Protein AF-A0A0G4MNU4-F1 (afdb_monomer)

Solvent-accessible surface area (backbone atoms only — not comparable to full-atom values): 6212 Å² total; per-residue (Å²): 124,68,68,63,56,51,53,52,50,52,51,50,51,52,53,52,54,56,67,54,67,76,53,85,60,90,69,62,53,42,101,86,70,44,76,42,76,90,53,70,70,76,84,54,86,56,80,57,69,86,59,83,89,51,101,65,84,77,52,73,71,44,39,52,52,41,24,53,52,49,44,30,55,76,71,73,48,89,83,81,92,79,72,67,86,89,75,45,67,69,60,49,73,72,96

InterPro domains:
  IPR000330 SNF2, N-terminal domain [PF00176] (61-95)
  IPR027417 P-loop containing nucleoside triphosphate hydrolase [SSF52540] (14-94)
  IPR038718 SNF2-like, N-terminal domain superfamily [G3DSA:3.40.50.10810] (27-95)
  IPR050520 INO80/SWR1 chromatin remodeling helicase [PTHR45685] (10-95)

Radius of gyration: 21.44 Å; Cα contacts (8 Å, |Δi|>4): 52; chains: 1; bounding box: 44×25×66 Å

Organism: Verticillium longisporum (NCBI:txid100787)

Mean predicted aligned error: 13.36 Å

Secondary structure (DSSP, 8-state):
-HHHHHHHHHHHHHHHHHHHHT--S---B-TTSSB-TT-GGGG--------SSSSS---HHHHHHHHHHHHHHHTT------PPTTS-HHHHHH-

Nearest PDB structures (foldseek):
  5z3l-assembly1_O  TM=8.520E-01  e=5.443E-03  Saccharomyces cerevisiae S288C
  8xvt-assembly1_H  TM=5.864E-01  e=5.443E-03  Homo sapiens
  8xvg-assembly1_H  TM=5.864E-01  e=4.530E-02  Homo sapiens

pLDDT: mean 79.55, std 13.36, range [47.75, 95.31]

Structure (mmCIF, N/CA/C/O backbone):
data_AF-A0A0G4MNU4-F1
#
_entry.id   AF-A0A0G4MNU4-F1
#
loop_
_atom_site.group_PDB
_atom_site.id
_atom_site.type_symbol
_atom_site.label_atom_id
_atom_site.label_alt_id
_atom_site.label_comp_id
_atom_site.label_asym_id
_atom_site.label_entity_id
_atom_site.label_seq_id
_atom_site.pdbx_PDB_ins_code
_atom_site.Cartn_x
_atom_site.Cartn_y
_atom_site.Cartn_z
_atom_site.occupancy
_atom_site.B_iso_or_equiv
_atom_site.auth_seq_id
_atom_site.auth_comp_id
_atom_site.auth_asym_id
_atom_site.auth_atom_id
_atom_site.pdbx_PDB_model_num
ATOM 1 N N . MET A 1 1 ? -33.295 7.671 51.151 1.00 55.78 1 MET A N 1
ATOM 2 C CA . MET A 1 1 ? -32.299 8.253 50.218 1.00 55.78 1 MET A CA 1
ATOM 3 C C . MET A 1 1 ? -31.695 7.234 49.238 1.00 55.78 1 MET A C 1
ATOM 5 O O . MET A 1 1 ? -30.919 7.644 48.392 1.00 55.78 1 MET A O 1
ATOM 9 N N . ALA A 1 2 ? -32.069 5.945 49.278 1.00 61.41 2 ALA A N 1
ATOM 10 C CA . ALA A 1 2 ? -31.496 4.909 48.403 1.00 61.41 2 ALA A CA 1
ATOM 11 C C . ALA A 1 2 ? -31.935 5.001 46.921 1.00 61.41 2 ALA A C 1
ATOM 13 O O . ALA A 1 2 ? -31.180 4.644 46.024 1.00 61.41 2 ALA A O 1
ATOM 14 N N . ASN A 1 3 ? -33.128 5.544 46.643 1.00 73.50 3 ASN A N 1
ATOM 15 C CA . ASN A 1 3 ? -33.693 5.565 45.285 1.00 73.50 3 ASN A CA 1
ATOM 16 C C . ASN A 1 3 ? -32.965 6.529 44.334 1.00 73.50 3 ASN A C 1
ATOM 18 O O . ASN A 1 3 ? -32.845 6.245 43.148 1.00 73.50 3 ASN A O 1
ATOM 22 N N . ALA A 1 4 ? -32.460 7.653 44.851 1.00 69.25 4 ALA A N 1
ATOM 23 C CA . ALA A 1 4 ? -31.740 8.635 44.041 1.00 69.25 4 ALA A CA 1
ATOM 24 C C . ALA A 1 4 ? -30.371 8.101 43.591 1.00 69.25 4 ALA A C 1
ATOM 26 O O . ALA A 1 4 ? -29.971 8.306 42.451 1.00 69.25 4 ALA A O 1
ATOM 27 N N . GLN A 1 5 ? -29.680 7.366 44.466 1.00 73.62 5 GLN A N 1
ATOM 28 C CA . GLN A 1 5 ? -28.387 6.754 44.153 1.00 73.62 5 GLN A CA 1
ATOM 29 C C . GLN A 1 5 ? -28.533 5.629 43.119 1.00 73.62 5 GLN A C 1
ATOM 31 O O . GLN A 1 5 ? -27.743 5.577 42.179 1.00 73.62 5 GLN A O 1
ATOM 36 N N . ASN A 1 6 ? -29.581 4.803 43.225 1.00 80.25 6 ASN A N 1
ATOM 37 C CA . ASN A 1 6 ? -29.863 3.766 42.229 1.00 80.25 6 ASN A CA 1
ATOM 38 C C . ASN A 1 6 ? -30.204 4.352 40.849 1.00 80.25 6 ASN A C 1
ATOM 40 O O . ASN A 1 6 ? -29.676 3.875 39.850 1.00 80.25 6 ASN A O 1
ATOM 44 N N . ALA A 1 7 ? -31.003 5.423 40.786 1.00 78.06 7 ALA A N 1
ATOM 45 C CA . ALA A 1 7 ? -31.339 6.077 39.518 1.00 78.06 7 ALA A CA 1
ATOM 46 C C . ALA A 1 7 ? -30.112 6.702 38.827 1.00 78.06 7 ALA A C 1
ATOM 48 O O . ALA A 1 7 ? -29.976 6.626 37.606 1.00 78.06 7 ALA A O 1
ATOM 49 N N . ILE A 1 8 ? -29.192 7.290 39.602 1.00 80.50 8 ILE A N 1
ATOM 50 C CA . ILE A 1 8 ? -27.939 7.850 39.070 1.00 80.50 8 ILE A CA 1
ATOM 51 C C . ILE A 1 8 ? -27.027 6.732 38.549 1.00 80.50 8 ILE A C 1
ATOM 53 O O . ILE A 1 8 ? -26.438 6.880 37.479 1.00 80.50 8 ILE A O 1
ATOM 57 N N . ALA A 1 9 ? -26.936 5.607 39.263 1.00 80.25 9 ALA A N 1
ATOM 58 C CA . ALA A 1 9 ? -26.126 4.464 38.847 1.00 80.25 9 ALA A CA 1
ATOM 59 C C . ALA A 1 9 ? -26.643 3.825 37.545 1.00 80.25 9 ALA A C 1
ATOM 61 O O . ALA A 1 9 ? -25.852 3.550 36.643 1.00 80.25 9 ALA A O 1
ATOM 62 N N . GLU A 1 10 ? -27.961 3.653 37.406 1.00 83.12 10 GLU A N 1
ATOM 63 C CA . GLU A 1 10 ? -28.584 3.155 36.170 1.00 83.12 10 GLU A CA 1
ATOM 64 C C . GLU A 1 10 ? -28.373 4.113 34.992 1.00 83.12 10 GLU A C 1
ATOM 66 O O . GLU A 1 10 ? -28.022 3.678 33.893 1.00 83.12 10 GLU A O 1
ATOM 71 N N . ALA A 1 11 ? -28.526 5.422 35.218 1.00 81.06 11 ALA A N 1
ATOM 72 C CA . ALA A 1 11 ? -28.292 6.431 34.188 1.00 81.06 11 ALA A CA 1
ATOM 73 C C . ALA A 1 11 ? -26.827 6.438 33.719 1.00 81.06 11 ALA A C 1
ATOM 75 O O . ALA A 1 11 ? -26.562 6.484 32.517 1.00 81.06 11 ALA A O 1
ATOM 76 N N . GLN A 1 12 ? -25.874 6.323 34.649 1.00 79.50 12 GLN A N 1
ATOM 77 C CA . GLN A 1 12 ? -24.449 6.220 34.326 1.00 79.50 12 GLN A CA 1
ATOM 78 C C . GLN A 1 12 ? -24.118 4.928 33.572 1.00 79.50 12 GLN A C 1
ATOM 80 O O . GLN A 1 12 ? -23.349 4.966 32.612 1.00 79.50 12 GLN A O 1
ATOM 85 N N . ALA A 1 13 ? -24.702 3.792 33.964 1.00 80.31 13 ALA A N 1
ATOM 86 C CA . ALA A 1 13 ? -24.498 2.517 33.279 1.00 80.31 13 ALA A CA 1
ATOM 87 C C . ALA A 1 13 ? -25.037 2.557 31.842 1.00 80.31 13 ALA A C 1
ATOM 89 O O . ALA A 1 13 ? -24.357 2.123 30.913 1.00 80.31 13 ALA A O 1
ATOM 90 N N . LYS A 1 14 ? -26.221 3.148 31.646 1.00 78.31 14 LYS A N 1
ATOM 91 C CA . LYS A 1 14 ? -26.834 3.306 30.324 1.00 78.31 14 LYS A CA 1
ATOM 92 C C . LYS A 1 14 ? -26.043 4.263 29.429 1.00 78.31 14 LYS A C 1
ATOM 94 O O . LYS A 1 14 ? -25.863 3.968 28.253 1.00 78.31 14 LYS A O 1
ATOM 99 N N . ALA A 1 15 ? -25.512 5.354 29.987 1.00 72.75 15 ALA A N 1
ATOM 100 C CA . ALA A 1 15 ? -24.633 6.275 29.263 1.00 72.75 15 ALA A CA 1
ATOM 101 C C . ALA A 1 15 ? -23.311 5.607 28.840 1.00 72.75 15 ALA A C 1
ATOM 103 O O . ALA A 1 15 ? -22.865 5.788 27.711 1.00 72.75 15 ALA A O 1
ATOM 104 N N . ARG A 1 16 ? -22.711 4.781 29.710 1.00 72.19 16 ARG A N 1
ATOM 105 C CA . ARG A 1 16 ? -21.507 3.998 29.375 1.00 72.19 16 ARG A CA 1
ATOM 106 C C . ARG A 1 16 ? -21.775 2.944 28.302 1.00 72.19 16 ARG A C 1
ATOM 108 O O . ARG A 1 16 ? -20.948 2.770 27.419 1.00 72.19 16 ARG A O 1
ATOM 115 N N . ALA A 1 17 ? -22.917 2.260 28.371 1.00 73.62 17 ALA A N 1
ATOM 116 C CA . ALA A 1 17 ? -23.308 1.268 27.372 1.00 73.62 17 ALA A CA 1
ATOM 117 C C . ALA A 1 17 ? -23.572 1.904 25.997 1.00 73.62 17 ALA A C 1
ATOM 119 O O . ALA A 1 17 ? -23.175 1.335 24.988 1.00 73.62 17 ALA A O 1
ATOM 120 N N . PHE A 1 18 ? -24.175 3.097 25.965 1.00 67.56 18 PHE A N 1
ATOM 121 C CA . PHE A 1 18 ? -24.378 3.865 24.734 1.00 67.56 18 PHE A CA 1
ATOM 122 C C . PHE A 1 18 ? -23.043 4.299 24.110 1.00 67.56 18 PHE A C 1
ATOM 124 O O . PHE A 1 18 ? -22.823 4.077 22.930 1.00 67.56 18 PHE A O 1
ATOM 131 N N . ASN A 1 19 ? -22.102 4.799 24.919 1.00 63.84 19 ASN A N 1
ATOM 132 C CA . ASN A 1 19 ? -20.774 5.201 24.436 1.00 63.84 19 ASN A CA 1
ATOM 133 C C . ASN A 1 19 ? -19.889 4.023 23.975 1.00 63.84 19 ASN A C 1
ATOM 135 O O . ASN A 1 19 ? -18.880 4.227 23.311 1.00 63.84 19 ASN A O 1
ATOM 139 N N . ASN A 1 20 ? -20.231 2.792 24.362 1.00 59.69 20 ASN A N 1
ATOM 140 C CA . ASN A 1 20 ? -19.541 1.583 23.913 1.00 59.69 20 ASN A CA 1
ATOM 141 C C . ASN A 1 20 ? -20.168 0.967 22.652 1.00 59.69 20 ASN A C 1
ATOM 143 O O . ASN A 1 20 ? -19.530 0.110 22.056 1.00 59.69 20 ASN A O 1
ATOM 147 N N . GLN A 1 21 ? -21.380 1.365 22.245 1.00 52.47 21 GLN A N 1
ATOM 148 C CA . GLN A 1 21 ? -22.018 0.832 21.031 1.00 52.47 21 GLN A CA 1
ATOM 149 C C . GLN A 1 21 ? -21.424 1.404 19.737 1.00 52.47 21 GLN A C 1
ATOM 151 O O . GLN A 1 21 ? -21.487 0.737 18.712 1.00 52.47 21 GLN A O 1
ATOM 156 N N . ASP A 1 22 ? -20.786 2.575 19.791 1.00 51.25 22 ASP A N 1
ATOM 157 C CA . ASP A 1 22 ? -20.087 3.171 18.642 1.00 51.25 22 ASP A CA 1
ATOM 158 C C . ASP A 1 22 ? -18.606 2.729 18.538 1.00 51.25 22 ASP A C 1
ATOM 160 O O . ASP A 1 22 ? -17.880 3.198 17.666 1.00 51.25 22 ASP A O 1
ATOM 164 N N . LYS A 1 23 ? -18.142 1.818 19.411 1.00 50.41 23 LYS A N 1
ATOM 165 C CA . LYS A 1 23 ? -16.745 1.334 19.481 1.00 50.41 23 LYS A CA 1
ATOM 166 C C . LYS A 1 23 ? -16.466 0.031 18.721 1.00 50.41 23 LYS A C 1
ATOM 168 O O . LYS A 1 23 ? -15.391 -0.535 18.877 1.00 50.41 23 LYS A O 1
ATOM 173 N N . ASP A 1 24 ? -17.401 -0.454 17.908 1.00 47.75 24 ASP A N 1
ATOM 174 C CA . ASP A 1 24 ? -17.170 -1.657 17.090 1.00 47.75 24 ASP A CA 1
ATOM 175 C C . ASP A 1 24 ? -16.329 -1.373 15.823 1.00 47.75 24 ASP A C 1
ATOM 177 O O . ASP A 1 24 ? -16.012 -2.292 15.070 1.00 47.75 24 ASP A O 1
ATOM 181 N N . GLY A 1 25 ? -15.935 -0.115 15.587 1.00 52.19 25 GLY A N 1
ATOM 182 C CA . GLY A 1 25 ? -14.800 0.222 14.732 1.00 52.19 25 GLY A CA 1
ATOM 183 C C . GLY A 1 25 ? -13.572 0.426 15.611 1.00 52.19 25 GLY A C 1
ATOM 184 O O . GLY A 1 25 ? -13.546 1.376 16.391 1.00 52.19 25 GLY A O 1
ATOM 185 N N . ASP A 1 26 ? -12.585 -0.460 15.499 1.00 56.94 26 ASP A N 1
ATOM 186 C CA . ASP A 1 26 ? -11.286 -0.367 16.173 1.00 56.94 26 ASP A CA 1
ATOM 187 C C . ASP A 1 26 ? -10.502 0.833 15.605 1.00 56.94 26 ASP A C 1
ATOM 189 O O . ASP A 1 26 ? -9.627 0.702 14.754 1.00 56.94 26 ASP A O 1
ATOM 193 N N . MET A 1 27 ? -10.921 2.046 15.966 1.00 61.34 27 MET A N 1
ATOM 194 C CA . MET A 1 27 ? -10.212 3.278 15.649 1.00 61.34 27 MET A CA 1
ATOM 195 C C . MET A 1 27 ? -9.135 3.469 16.714 1.00 61.34 27 MET A C 1
ATOM 197 O O . MET A 1 27 ? -9.466 3.664 17.885 1.00 61.34 27 MET A O 1
ATOM 201 N N . ASP A 1 28 ? -7.862 3.403 16.314 1.00 66.12 28 ASP A N 1
ATOM 202 C CA . ASP A 1 28 ? -6.730 3.681 17.203 1.00 66.12 28 ASP A CA 1
ATOM 203 C C . ASP A 1 28 ? -6.822 5.141 17.652 1.00 66.12 28 ASP A C 1
ATOM 205 O O . ASP A 1 28 ? -6.597 6.063 16.864 1.00 66.12 28 ASP A O 1
ATOM 209 N N . MET A 1 29 ? -7.234 5.344 18.901 1.00 69.69 29 MET A N 1
ATOM 210 C CA . MET A 1 29 ? -7.352 6.652 19.533 1.00 69.69 29 MET A CA 1
ATOM 211 C C . MET A 1 29 ? -6.137 6.865 20.437 1.00 69.69 29 MET A C 1
ATOM 213 O O . MET A 1 29 ? -5.768 5.970 21.199 1.00 69.69 29 MET A O 1
ATOM 217 N N . ASP A 1 30 ? -5.523 8.042 20.380 1.00 71.50 30 ASP A N 1
ATOM 218 C CA . ASP A 1 30 ? -4.427 8.413 21.270 1.00 71.50 30 ASP A CA 1
ATOM 219 C C . ASP A 1 30 ? -4.905 8.679 22.716 1.00 71.50 30 ASP A C 1
ATOM 221 O O . ASP A 1 30 ? -6.089 8.571 23.050 1.00 71.50 30 ASP A O 1
ATOM 225 N N . GLU A 1 31 ? -3.971 9.012 23.615 1.00 73.38 31 GLU A N 1
ATOM 226 C CA . GLU A 1 31 ? -4.277 9.301 25.028 1.00 73.38 31 GLU A CA 1
ATOM 227 C C . GLU A 1 31 ? -5.229 10.499 25.217 1.00 73.38 31 GLU A C 1
ATOM 229 O O . GLU A 1 31 ? -5.835 10.640 26.284 1.00 73.38 31 GLU A O 1
ATOM 234 N N . GLU A 1 32 ? -5.390 11.341 24.193 1.00 76.69 32 GLU A N 1
ATOM 235 C CA . GLU A 1 32 ? -6.271 12.510 24.184 1.00 76.69 32 GLU A 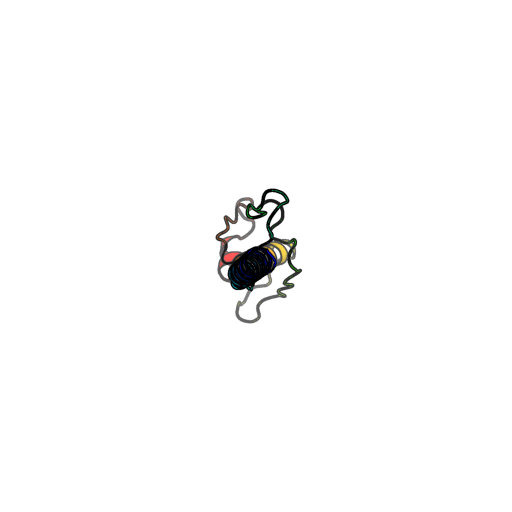CA 1
ATOM 236 C C . GLU A 1 32 ? -7.644 12.204 23.555 1.00 76.69 32 GLU A C 1
ATOM 238 O O . GLU A 1 32 ? -8.553 13.036 23.613 1.00 76.69 32 GLU A O 1
ATOM 243 N N . GLY A 1 33 ? -7.844 10.980 23.052 1.00 71.44 33 GLY A N 1
ATOM 244 C CA . GLY A 1 33 ? -9.081 10.549 22.403 1.00 71.44 33 GLY A CA 1
ATOM 245 C C . GLY A 1 33 ? -9.214 11.037 20.960 1.00 71.44 33 GLY A C 1
ATOM 246 O O . GLY A 1 33 ? -10.332 11.069 20.443 1.00 71.44 33 GLY A O 1
ATOM 247 N N . GLU A 1 34 ? -8.104 11.431 20.336 1.00 73.81 34 GLU A N 1
ATOM 248 C CA . GLU A 1 34 ? -8.013 11.795 18.925 1.00 73.81 34 GLU A CA 1
ATOM 249 C C . GLU A 1 34 ? -7.545 10.596 18.093 1.00 73.81 34 GLU A C 1
ATOM 251 O O . GLU A 1 34 ? -6.882 9.687 18.584 1.00 73.81 34 GLU A O 1
ATOM 256 N N . MET A 1 35 ? -7.864 10.591 16.800 1.00 70.94 35 MET A N 1
ATOM 257 C CA . MET A 1 35 ? -7.419 9.534 15.885 1.00 70.94 35 MET A CA 1
ATOM 258 C C . MET A 1 35 ? -5.887 9.536 15.759 1.00 70.94 35 MET A C 1
ATOM 260 O O . MET A 1 35 ? -5.287 10.535 15.346 1.00 70.94 35 MET A O 1
ATOM 264 N N . ASN A 1 36 ? -5.241 8.405 16.043 1.00 70.44 36 ASN A N 1
ATOM 265 C CA . ASN A 1 36 ? -3.789 8.273 15.980 1.00 70.44 36 ASN A CA 1
ATOM 266 C C . ASN A 1 36 ? -3.291 8.116 14.531 1.00 70.44 36 ASN A C 1
ATOM 268 O O . ASN A 1 36 ? -3.055 7.022 14.020 1.00 70.44 36 ASN A O 1
ATOM 272 N N . PHE A 1 37 ? -3.064 9.244 13.857 1.00 69.94 37 PHE A N 1
ATOM 273 C CA . PHE A 1 37 ? -2.504 9.268 12.499 1.00 69.94 37 PHE A CA 1
ATOM 274 C C . PHE A 1 37 ? -0.984 9.068 12.442 1.00 69.94 37 PHE A C 1
ATOM 276 O O . PHE A 1 37 ? -0.419 9.007 11.347 1.00 69.94 37 PHE A O 1
ATOM 283 N N . GLN A 1 38 ? -0.294 9.015 13.586 1.00 67.38 38 GLN A N 1
ATOM 284 C CA . GLN A 1 38 ? 1.169 8.924 13.600 1.00 67.38 38 GLN A CA 1
ATOM 285 C C . GLN A 1 38 ? 1.661 7.520 13.248 1.00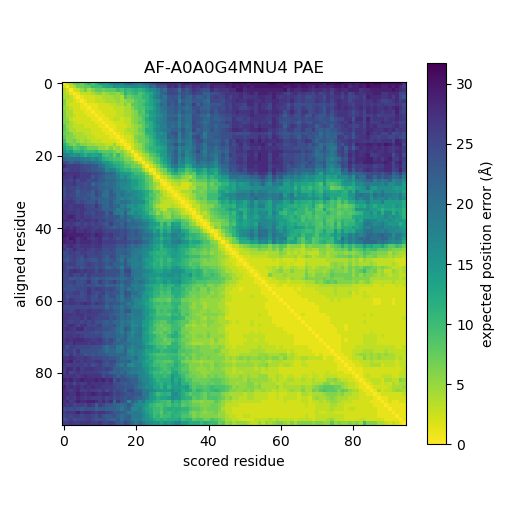 67.38 38 GLN A C 1
ATOM 287 O O . GLN A 1 38 ? 2.750 7.374 12.694 1.00 67.38 38 GLN A O 1
ATOM 292 N N . ASN A 1 39 ? 0.857 6.495 13.531 1.00 64.38 39 ASN A N 1
ATOM 293 C CA . ASN A 1 39 ? 1.180 5.116 13.201 1.00 64.38 39 ASN A CA 1
ATOM 294 C C . ASN A 1 39 ? -0.072 4.347 12.752 1.00 64.38 39 ASN A C 1
ATOM 296 O O . ASN A 1 39 ? -0.527 3.457 13.470 1.00 64.38 39 ASN A O 1
ATOM 300 N N . PRO A 1 40 ? -0.617 4.637 11.555 1.00 61.62 40 PRO A N 1
ATOM 301 C CA . PRO A 1 40 ? -1.812 3.954 11.070 1.00 61.62 40 PRO A CA 1
ATOM 302 C C . PRO A 1 40 ? -1.607 2.433 11.012 1.00 61.62 40 PRO A C 1
ATOM 304 O O . PRO A 1 40 ? -2.548 1.688 11.233 1.00 61.62 40 PRO A O 1
ATOM 307 N N . THR A 1 41 ? -0.380 1.949 10.800 1.00 62.81 41 THR A N 1
ATOM 308 C CA . THR A 1 41 ? -0.030 0.516 10.786 1.00 62.81 41 THR A CA 1
ATOM 309 C C . THR A 1 41 ? -0.041 -0.170 12.160 1.00 62.81 41 THR A C 1
ATOM 311 O O . THR A 1 41 ? 0.248 -1.358 12.240 1.00 62.81 41 THR A O 1
ATOM 314 N N . GLY A 1 42 ? -0.344 0.539 13.252 1.00 60.16 42 GLY A N 1
ATOM 315 C CA . GLY A 1 42 ? -0.336 -0.023 14.610 1.00 60.16 42 GLY A CA 1
ATOM 316 C C . GLY A 1 42 ? -1.405 -1.090 14.884 1.00 60.16 42 GLY A C 1
ATOM 317 O O . GLY A 1 42 ? -1.259 -1.851 15.837 1.00 60.16 42 GLY A O 1
ATOM 318 N N . LEU A 1 43 ? -2.443 -1.174 14.046 1.00 54.66 43 LEU A N 1
ATOM 319 C CA . LEU A 1 43 ? -3.655 -1.971 14.284 1.00 54.66 43 LEU A CA 1
ATOM 320 C C . LEU A 1 43 ? -3.670 -3.376 13.659 1.00 54.66 43 LEU A C 1
ATOM 322 O O . LEU A 1 43 ? -4.660 -4.094 13.767 1.00 54.66 43 LEU A O 1
ATOM 326 N N . GLY A 1 44 ? -2.567 -3.816 13.061 1.00 59.06 44 GLY A N 1
ATOM 327 C CA . GLY A 1 44 ? -2.448 -5.161 12.509 1.00 59.06 44 GLY A CA 1
ATOM 328 C C . GLY A 1 44 ? -1.700 -5.159 11.189 1.00 59.06 44 GLY A C 1
ATOM 329 O O . GLY A 1 44 ? -1.948 -4.338 10.310 1.00 59.06 44 GLY A O 1
ATOM 330 N N . ASP A 1 45 ? -0.777 -6.103 11.041 1.00 64.31 45 ASP A N 1
ATOM 331 C CA . ASP A 1 45 ? -0.040 -6.272 9.797 1.00 64.31 45 ASP A CA 1
ATOM 332 C C . ASP A 1 45 ? -0.945 -6.967 8.771 1.00 64.31 45 ASP A C 1
ATOM 334 O O . ASP A 1 45 ? -0.954 -8.195 8.646 1.00 64.31 45 ASP A O 1
ATOM 338 N N . VAL A 1 46 ? -1.728 -6.184 8.024 1.00 70.56 46 VAL A N 1
ATOM 339 C CA . VAL A 1 46 ? -2.363 -6.680 6.799 1.00 70.56 46 VAL A CA 1
ATOM 340 C C . VAL A 1 46 ? -1.247 -6.978 5.802 1.00 70.56 46 VAL A C 1
ATOM 342 O O . VAL A 1 46 ? -0.719 -6.090 5.132 1.00 70.56 46 VAL A O 1
ATOM 345 N N . GLU A 1 47 ? -0.849 -8.246 5.728 1.00 81.44 47 GLU A N 1
ATOM 346 C CA . GLU A 1 47 ? 0.202 -8.692 4.820 1.00 81.44 4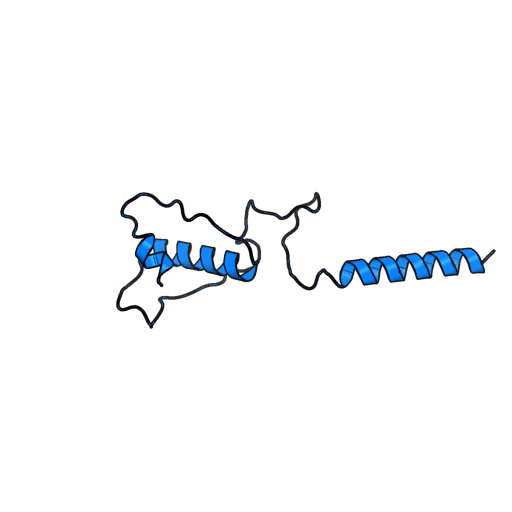7 GLU A CA 1
ATOM 347 C C . GLU A 1 47 ? -0.406 -9.112 3.472 1.00 81.44 47 GLU A C 1
ATOM 349 O O . GLU A 1 47 ? -0.781 -10.265 3.241 1.00 81.44 47 GLU A O 1
ATOM 354 N N . ILE A 1 48 ? -0.516 -8.150 2.552 1.00 85.62 48 ILE A N 1
ATOM 355 C CA . ILE A 1 48 ? -0.904 -8.386 1.161 1.00 85.62 48 ILE A CA 1
ATOM 356 C C . ILE A 1 48 ? 0.325 -8.809 0.354 1.00 85.62 48 ILE A C 1
ATOM 358 O O . ILE A 1 48 ? 1.257 -8.047 0.090 1.00 85.62 48 ILE A O 1
ATOM 362 N N . GLY A 1 49 ? 0.311 -10.069 -0.078 1.00 89.50 49 GLY A N 1
ATOM 363 C CA . GLY A 1 49 ? 1.283 -10.593 -1.033 1.00 89.50 49 GLY A CA 1
ATOM 364 C C . GLY A 1 49 ? 1.048 -10.088 -2.463 1.00 89.50 49 GLY A C 1
ATOM 365 O O . GLY A 1 49 ? 0.089 -9.386 -2.760 1.00 89.50 49 GLY A O 1
ATOM 366 N N . GLN A 1 50 ? 1.910 -10.508 -3.390 1.00 93.38 50 GLN A N 1
ATOM 367 C CA . GLN A 1 50 ? 1.810 -10.154 -4.810 1.00 93.38 50 GLN A CA 1
ATOM 368 C C . GLN A 1 50 ? 0.398 -10.412 -5.392 1.00 93.38 50 GLN A C 1
ATOM 370 O O . GLN A 1 50 ? -0.033 -11.573 -5.453 1.00 93.38 50 GLN A O 1
ATOM 375 N N . PRO A 1 51 ? -0.291 -9.377 -5.913 1.00 92.12 51 PRO A N 1
ATOM 376 C CA . PRO A 1 51 ? -1.583 -9.548 -6.567 1.00 92.12 51 PRO A CA 1
ATOM 377 C C . PRO A 1 51 ? -1.465 -10.409 -7.826 1.00 92.12 51 PRO A C 1
ATOM 379 O O . PRO A 1 51 ? -0.573 -10.215 -8.656 1.00 92.12 51 PRO A O 1
ATOM 382 N N . LYS A 1 52 ? -2.379 -11.375 -7.975 1.00 92.44 52 LYS A N 1
ATOM 383 C CA . LYS A 1 52 ? -2.374 -12.348 -9.087 1.00 92.44 52 LYS A CA 1
ATOM 384 C C . LYS A 1 52 ? -3.022 -11.822 -10.371 1.00 92.44 52 LYS A C 1
ATOM 386 O O . LYS A 1 52 ? -2.848 -12.426 -11.423 1.00 92.44 52 LYS A O 1
ATOM 391 N N . LEU A 1 53 ? -3.807 -10.749 -10.273 1.00 93.06 53 LEU A N 1
ATOM 392 C CA . LEU A 1 53 ? -4.585 -10.192 -11.385 1.00 93.06 53 LEU A CA 1
ATOM 393 C C . LEU A 1 53 ? -3.767 -9.254 -12.281 1.00 93.06 53 LEU A C 1
ATOM 395 O O . LEU A 1 53 ? -4.150 -9.020 -13.426 1.00 93.06 53 LEU A O 1
ATOM 399 N N . ILE A 1 54 ? -2.645 -8.731 -11.784 1.00 90.88 54 ILE A N 1
ATOM 400 C CA . ILE A 1 54 ? -1.772 -7.846 -12.551 1.00 90.88 54 ILE A CA 1
ATOM 401 C C . ILE A 1 54 ? -0.661 -8.643 -13.237 1.00 90.88 54 ILE A C 1
ATOM 403 O O . ILE A 1 54 ? 0.008 -9.474 -12.627 1.00 90.88 54 ILE A O 1
ATOM 407 N N . ASN A 1 55 ? -0.402 -8.334 -14.508 1.00 92.56 55 ASN A N 1
ATOM 408 C CA . ASN A 1 55 ? 0.734 -8.883 -15.256 1.00 92.56 55 ASN A CA 1
ATOM 409 C C . ASN A 1 55 ? 2.024 -8.100 -14.954 1.00 92.56 55 ASN A C 1
ATOM 411 O O . ASN A 1 55 ? 2.701 -7.614 -15.859 1.00 92.56 55 ASN A O 1
ATOM 415 N N . ALA A 1 56 ? 2.341 -7.937 -13.672 1.00 91.19 56 ALA A N 1
ATOM 416 C CA . ALA A 1 56 ? 3.530 -7.245 -13.188 1.00 91.19 56 ALA A CA 1
ATOM 417 C C . ALA A 1 56 ? 4.020 -7.883 -11.882 1.00 91.19 56 ALA A C 1
ATOM 419 O O . ALA A 1 56 ? 3.235 -8.447 -11.127 1.00 91.19 56 ALA A O 1
ATOM 420 N N . GLN A 1 57 ? 5.322 -7.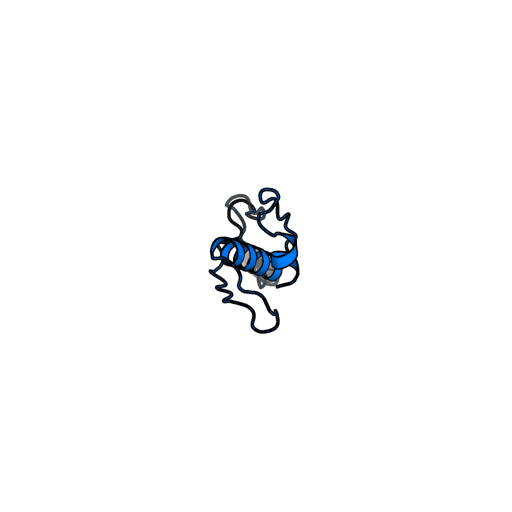787 -11.616 1.00 94.06 57 GLN A N 1
ATOM 421 C CA . GLN A 1 57 ? 5.925 -8.179 -10.342 1.00 94.06 57 GLN A CA 1
ATOM 422 C C . GLN A 1 57 ? 6.250 -6.910 -9.558 1.00 94.06 57 GLN A C 1
ATOM 424 O O . GLN A 1 57 ? 7.031 -6.077 -10.026 1.00 94.06 57 GLN A O 1
ATOM 429 N N . LEU A 1 58 ? 5.631 -6.758 -8.392 1.00 93.81 58 LEU A N 1
ATOM 430 C CA . LEU A 1 58 ? 5.902 -5.659 -7.482 1.00 93.81 58 LEU A CA 1
ATOM 431 C C . LEU A 1 58 ? 7.236 -5.892 -6.774 1.00 93.81 58 LEU A C 1
ATOM 433 O O . LEU A 1 58 ? 7.586 -7.009 -6.393 1.00 93.81 58 LEU A O 1
ATOM 437 N N . LYS A 1 59 ? 7.992 -4.813 -6.586 1.00 93.94 59 LYS A N 1
ATOM 438 C CA . LYS A 1 59 ? 9.190 -4.832 -5.742 1.00 93.94 59 LYS A CA 1
ATOM 439 C C . LYS A 1 59 ? 8.787 -4.802 -4.268 1.00 93.94 59 LYS A C 1
ATOM 441 O O . LYS A 1 59 ? 7.711 -4.330 -3.923 1.00 93.94 59 LYS A O 1
ATOM 446 N N . GLU A 1 60 ? 9.687 -5.219 -3.385 1.00 92.25 60 GLU A N 1
ATOM 447 C CA . GLU A 1 60 ? 9.410 -5.302 -1.943 1.00 92.25 60 GLU A CA 1
ATOM 448 C C . GLU A 1 60 ? 8.907 -3.976 -1.344 1.00 92.25 60 GLU A C 1
ATOM 450 O O . GLU A 1 60 ? 7.950 -3.958 -0.578 1.00 92.25 60 GLU A O 1
ATOM 455 N N . TYR A 1 61 ? 9.489 -2.842 -1.746 1.00 92.44 61 TYR A N 1
ATOM 456 C CA . TYR A 1 61 ? 9.030 -1.528 -1.284 1.00 92.44 61 TYR A CA 1
ATOM 457 C C . TYR A 1 61 ? 7.619 -1.175 -1.786 1.00 92.44 61 TYR A C 1
ATOM 459 O O . TYR A 1 61 ? 6.891 -0.458 -1.110 1.00 92.44 61 TYR A O 1
ATOM 467 N N . GLN A 1 62 ? 7.216 -1.694 -2.950 1.00 93.75 62 GLN A N 1
ATOM 468 C CA . GLN A 1 62 ? 5.878 -1.492 -3.508 1.00 93.75 62 GLN A CA 1
ATOM 469 C C . GLN A 1 62 ? 4.842 -2.329 -2.756 1.00 93.75 62 GLN A C 1
ATOM 471 O O . GLN A 1 62 ? 3.744 -1.845 -2.517 1.00 93.75 62 GLN A O 1
ATOM 476 N N . LEU A 1 63 ? 5.209 -3.544 -2.331 1.00 92.38 63 LEU A N 1
ATOM 477 C CA . LEU A 1 63 ? 4.372 -4.374 -1.459 1.00 92.38 63 LEU A CA 1
ATOM 478 C C . LEU A 1 63 ? 4.175 -3.721 -0.086 1.00 92.38 63 LEU A C 1
ATOM 480 O O . LEU A 1 63 ? 3.063 -3.703 0.425 1.00 92.38 63 LEU A O 1
ATOM 484 N N . LYS A 1 64 ? 5.218 -3.095 0.475 1.00 90.12 64 LYS A N 1
ATOM 485 C CA . LYS A 1 64 ? 5.092 -2.302 1.712 1.00 90.12 64 LYS A CA 1
ATOM 486 C C . LYS A 1 64 ? 4.119 -1.129 1.544 1.00 90.12 64 LYS A C 1
ATOM 488 O O . LYS A 1 64 ? 3.275 -0.919 2.408 1.00 90.12 64 LYS A O 1
ATOM 493 N N . GLY A 1 65 ? 4.199 -0.408 0.422 1.00 91.31 65 GLY A N 1
ATOM 494 C CA . GLY A 1 65 ? 3.241 0.652 0.084 1.00 91.31 65 GLY A CA 1
ATOM 495 C C . GLY A 1 65 ? 1.807 0.133 -0.078 1.00 91.31 65 GLY A C 1
ATOM 496 O O . GLY A 1 65 ? 0.871 0.757 0.413 1.00 91.31 65 GLY A O 1
ATOM 497 N N . LEU A 1 66 ? 1.634 -1.038 -0.699 1.00 92.31 66 LEU A N 1
ATOM 498 C CA . LEU A 1 66 ? 0.332 -1.692 -0.849 1.00 92.31 66 LEU A CA 1
ATOM 499 C C . LEU A 1 66 ? -0.270 -2.104 0.504 1.00 92.31 66 LEU A C 1
ATOM 501 O O . LEU A 1 66 ? -1.441 -1.827 0.745 1.00 92.31 66 LEU A O 1
ATOM 505 N N . ASN A 1 67 ? 0.525 -2.689 1.404 1.00 90.81 67 ASN A N 1
ATOM 506 C CA . ASN A 1 67 ? 0.085 -3.034 2.763 1.00 90.81 67 ASN A CA 1
ATOM 507 C C . ASN A 1 67 ? -0.347 -1.793 3.547 1.00 90.81 67 ASN A C 1
ATOM 509 O O . ASN A 1 67 ? -1.375 -1.802 4.219 1.00 90.81 67 ASN A O 1
ATOM 513 N N . TRP A 1 68 ? 0.399 -0.693 3.408 1.00 88.88 68 TRP A N 1
ATOM 514 C CA . TRP A 1 68 ? 0.025 0.580 4.018 1.00 88.88 68 TRP A CA 1
ATOM 515 C C . TRP A 1 68 ? -1.320 1.100 3.489 1.00 88.88 68 TRP A C 1
ATOM 517 O O . TRP A 1 68 ? -2.178 1.490 4.279 1.00 88.88 68 TRP A O 1
ATOM 527 N N . LEU A 1 69 ? -1.544 1.048 2.170 1.00 91.12 69 LEU A N 1
ATOM 528 C CA . LEU A 1 69 ? -2.823 1.433 1.560 1.00 91.12 69 LEU A CA 1
ATOM 529 C C . LEU A 1 69 ? -3.981 0.525 1.996 1.00 91.12 69 LEU A C 1
ATOM 531 O O . LEU A 1 69 ? -5.082 1.020 2.228 1.00 91.12 69 LEU A O 1
ATOM 535 N N . ALA A 1 70 ? -3.743 -0.780 2.123 1.00 89.50 70 ALA A N 1
ATOM 536 C CA . ALA A 1 70 ? -4.746 -1.736 2.583 1.00 89.50 70 ALA A CA 1
ATOM 537 C C . ALA A 1 70 ? -5.195 -1.446 4.016 1.00 89.50 70 ALA A C 1
ATOM 539 O O . ALA A 1 70 ? -6.388 -1.390 4.296 1.00 89.50 70 ALA A O 1
ATOM 540 N N . ASN A 1 71 ? -4.240 -1.171 4.898 1.00 87.12 71 ASN A N 1
ATOM 541 C CA . ASN A 1 71 ? -4.526 -0.821 6.279 1.00 87.12 71 ASN A CA 1
ATOM 542 C C . ASN A 1 71 ? -5.307 0.506 6.395 1.00 87.12 71 ASN A C 1
ATOM 544 O O . ASN A 1 71 ? -6.256 0.607 7.168 1.00 87.12 71 ASN A O 1
ATOM 548 N N . LEU A 1 72 ? -4.981 1.512 5.574 1.00 87.81 72 LEU A N 1
ATOM 549 C CA . LEU A 1 72 ? -5.781 2.743 5.502 1.00 87.81 72 LEU A CA 1
ATOM 550 C C . LEU A 1 72 ? -7.218 2.487 5.035 1.00 87.81 72 LEU A C 1
ATOM 552 O O . LEU A 1 72 ? -8.157 3.090 5.557 1.00 87.81 72 LEU A O 1
ATOM 556 N N . TYR A 1 73 ? -7.389 1.587 4.064 1.00 88.38 73 TYR A N 1
ATOM 557 C CA . TYR A 1 73 ? -8.703 1.193 3.571 1.00 88.38 73 TYR A CA 1
ATOM 558 C C . TYR A 1 73 ? -9.543 0.511 4.659 1.00 88.38 73 TYR A C 1
ATOM 560 O O . TYR A 1 73 ? -10.712 0.861 4.813 1.00 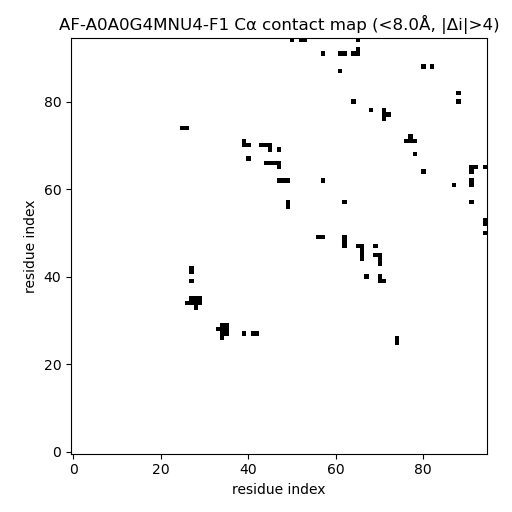88.38 73 TYR A O 1
ATOM 568 N N . GLU A 1 74 ? -8.956 -0.398 5.443 1.00 84.88 74 GLU A N 1
ATOM 569 C CA . GLU A 1 74 ? -9.644 -1.057 6.565 1.00 84.88 74 GLU A CA 1
ATOM 570 C C . GLU A 1 74 ? -10.095 -0.064 7.643 1.00 84.88 74 GLU A C 1
ATOM 572 O O . GLU A 1 74 ? -11.178 -0.213 8.206 1.00 84.88 74 GLU A O 1
ATOM 577 N N . GLN A 1 75 ? -9.321 0.999 7.866 1.00 81.94 75 GLN A N 1
ATOM 578 C CA . GLN A 1 75 ? -9.660 2.070 8.809 1.00 81.94 75 GLN A CA 1
ATOM 579 C C . GLN A 1 75 ? -10.635 3.109 8.230 1.00 81.94 75 GLN A C 1
ATOM 581 O O . GLN A 1 75 ? -11.097 3.996 8.948 1.00 81.94 75 GLN A O 1
ATOM 586 N N . GLY A 1 76 ? -10.946 3.044 6.931 1.00 85.56 76 GLY A N 1
ATOM 587 C CA . GLY A 1 76 ? -11.771 4.047 6.252 1.00 85.56 76 GLY A CA 1
ATOM 588 C C . GLY A 1 76 ? -11.107 5.427 6.150 1.00 85.56 76 GLY A C 1
ATOM 589 O O . GLY A 1 76 ? -11.802 6.436 6.009 1.00 85.56 76 GLY A O 1
ATOM 590 N N . ILE A 1 77 ? -9.773 5.487 6.222 1.00 86.56 77 ILE A N 1
ATOM 591 C CA . ILE A 1 77 ? -8.983 6.722 6.182 1.00 86.56 77 ILE A CA 1
ATOM 592 C C . ILE A 1 77 ? -8.391 6.907 4.782 1.00 86.56 77 ILE A C 1
ATOM 594 O O . ILE A 1 77 ? -7.893 5.977 4.154 1.00 86.56 77 ILE A O 1
ATOM 598 N N . ASN A 1 78 ? -8.407 8.143 4.280 1.00 89.69 78 ASN A N 1
ATOM 599 C CA . ASN A 1 78 ? -7.744 8.477 3.019 1.00 89.69 78 ASN A CA 1
ATOM 600 C C . ASN A 1 78 ? -6.245 8.737 3.239 1.00 89.69 78 ASN A C 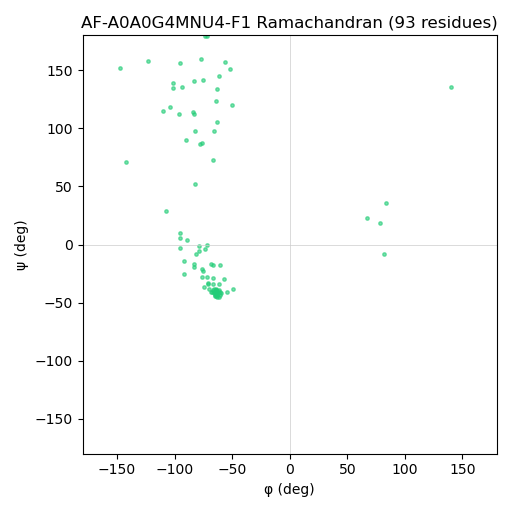1
ATOM 602 O O . ASN A 1 78 ? -5.866 9.407 4.197 1.00 89.69 78 ASN A O 1
ATOM 606 N N . GLY A 1 79 ? -5.398 8.281 2.311 1.00 88.81 79 GLY A N 1
ATOM 607 C CA . GLY A 1 79 ? -3.944 8.486 2.353 1.00 88.81 79 GLY A CA 1
ATOM 608 C C . GLY A 1 79 ? -3.380 9.187 1.120 1.00 88.81 79 GLY A C 1
ATOM 609 O O . GLY A 1 79 ? -3.962 9.147 0.036 1.00 88.81 79 GLY A O 1
ATOM 610 N N . ILE A 1 80 ? -2.205 9.804 1.277 1.00 92.56 80 IL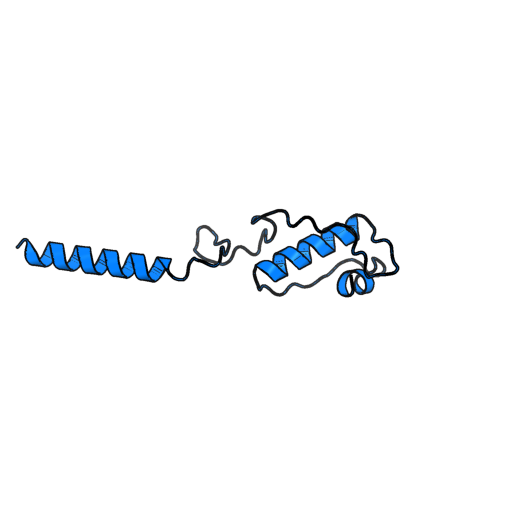E A N 1
ATOM 611 C CA . ILE A 1 80 ? -1.421 10.379 0.176 1.00 92.56 80 ILE A CA 1
ATOM 612 C C . ILE A 1 80 ? -0.167 9.527 -0.027 1.00 92.56 80 ILE A C 1
ATOM 614 O O . ILE A 1 80 ? 0.718 9.506 0.825 1.00 92.56 80 ILE A O 1
ATOM 618 N N . LEU A 1 81 ? -0.063 8.864 -1.180 1.00 90.94 81 LEU A N 1
ATOM 619 C CA . LEU A 1 81 ? 1.135 8.116 -1.562 1.00 90.94 81 LEU A CA 1
ATOM 620 C C . LEU A 1 81 ? 2.182 9.069 -2.165 1.00 90.94 81 LEU A C 1
ATOM 622 O O . LEU A 1 81 ? 2.116 9.427 -3.345 1.00 90.94 81 LEU A O 1
ATOM 626 N N . ALA A 1 82 ? 3.142 9.494 -1.343 1.00 91.56 82 ALA A N 1
ATOM 627 C CA . ALA A 1 82 ? 4.106 10.552 -1.661 1.00 91.56 82 ALA A CA 1
ATOM 628 C C . ALA A 1 82 ? 5.542 10.052 -1.925 1.00 91.56 82 ALA A C 1
ATOM 630 O O . ALA A 1 82 ? 6.503 10.786 -1.706 1.00 91.56 82 ALA A O 1
ATOM 631 N N . ASP A 1 83 ? 5.697 8.822 -2.425 1.00 90.25 83 ASP A N 1
ATOM 632 C CA . ASP A 1 83 ? 7.000 8.268 -2.816 1.00 90.25 83 ASP A CA 1
ATOM 633 C C . ASP A 1 83 ? 7.724 9.145 -3.855 1.00 90.25 83 ASP A C 1
ATOM 635 O O . ASP A 1 83 ? 7.098 9.854 -4.653 1.00 90.25 83 ASP A O 1
ATOM 639 N N . GLU A 1 84 ? 9.050 9.021 -3.935 1.00 94.81 84 GLU A N 1
ATOM 640 C CA . GLU A 1 84 ? 9.869 9.642 -4.981 1.00 94.81 84 GLU A CA 1
ATOM 641 C C . GLU A 1 84 ? 9.345 9.331 -6.404 1.00 94.81 84 GLU A C 1
ATOM 643 O O . GLU A 1 84 ? 8.678 8.321 -6.689 1.00 94.81 84 GLU A O 1
ATOM 648 N N . MET A 1 85 ? 9.591 10.250 -7.340 1.00 92.50 85 MET A N 1
ATOM 649 C CA . MET A 1 85 ? 9.251 10.044 -8.748 1.00 92.50 85 MET A CA 1
ATOM 650 C C .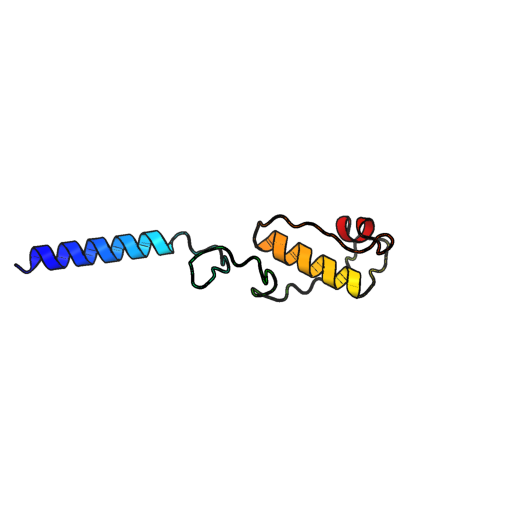 MET A 1 85 ? 10.009 8.832 -9.312 1.00 92.50 85 MET A C 1
ATOM 652 O O . MET A 1 85 ? 11.135 8.549 -8.930 1.00 92.50 85 MET A O 1
ATOM 656 N N . GLY A 1 86 ? 9.378 8.080 -10.217 1.00 91.50 86 GLY A N 1
ATOM 657 C CA . GLY A 1 86 ? 9.996 6.888 -10.812 1.00 91.50 86 GLY A CA 1
ATOM 658 C C . GLY A 1 86 ? 9.914 5.604 -9.973 1.00 91.50 86 GLY A C 1
ATOM 659 O O . GLY A 1 86 ? 10.168 4.530 -10.512 1.00 91.50 86 GLY A O 1
ATOM 660 N N . LEU A 1 87 ? 9.455 5.655 -8.714 1.00 91.56 87 LEU A N 1
ATOM 661 C CA . LEU A 1 87 ? 9.254 4.450 -7.885 1.00 91.56 87 LEU A CA 1
ATOM 662 C C . LEU A 1 87 ? 8.026 3.605 -8.274 1.00 91.56 87 LEU A C 1
ATOM 664 O O . LEU A 1 87 ? 7.825 2.507 -7.750 1.00 91.56 87 LEU A O 1
ATOM 668 N N . GLY A 1 88 ? 7.231 4.069 -9.242 1.00 92.69 88 GLY A N 1
ATOM 669 C CA . GLY A 1 88 ? 6.111 3.308 -9.793 1.00 92.69 88 GLY A CA 1
ATOM 670 C C . GLY A 1 88 ? 4.816 3.410 -8.984 1.00 92.69 88 GLY A C 1
ATOM 671 O O . GLY A 1 88 ? 4.070 2.442 -8.939 1.00 92.69 88 GLY A O 1
ATOM 672 N N . LYS A 1 89 ? 4.511 4.575 -8.394 1.00 95.31 89 LYS A N 1
ATOM 673 C CA . LYS A 1 89 ? 3.245 4.831 -7.671 1.00 95.31 89 LYS A CA 1
ATOM 674 C C . LYS A 1 89 ? 1.997 4.417 -8.461 1.00 95.31 89 LYS A C 1
ATOM 676 O O . LYS A 1 89 ? 1.083 3.835 -7.905 1.00 95.31 89 LYS A O 1
ATOM 681 N N . THR A 1 90 ? 1.989 4.636 -9.777 1.00 94.19 90 THR A N 1
ATOM 682 C CA . THR A 1 90 ? 0.879 4.223 -10.650 1.00 94.19 90 THR A CA 1
ATOM 683 C C . THR A 1 90 ? 0.630 2.717 -10.616 1.00 94.19 90 THR A C 1
ATOM 685 O O . THR A 1 90 ? -0.521 2.303 -10.578 1.00 94.19 90 THR A O 1
ATOM 688 N N . VAL A 1 91 ? 1.686 1.894 -10.625 1.00 93.00 91 VAL A N 1
ATOM 689 C CA . VAL A 1 91 ? 1.514 0.435 -10.585 1.00 93.00 91 VAL A CA 1
ATOM 690 C C . VAL A 1 91 ? 1.026 -0.018 -9.209 1.00 93.00 91 VAL A C 1
ATOM 692 O O . VAL A 1 91 ? 0.208 -0.923 -9.154 1.00 93.00 91 VAL A O 1
ATOM 695 N N . GLN A 1 92 ? 1.462 0.655 -8.135 1.00 92.06 92 GLN A N 1
ATOM 696 C CA . GLN A 1 92 ? 0.981 0.413 -6.768 1.00 92.06 92 GLN A CA 1
ATOM 697 C C . GLN A 1 92 ? -0.498 0.792 -6.587 1.00 92.06 92 GLN A C 1
ATOM 699 O O . GLN A 1 92 ? -1.207 0.158 -5.822 1.00 92.06 92 GLN A O 1
ATOM 704 N N . SER A 1 93 ? -0.986 1.829 -7.277 1.00 91.25 93 SER A N 1
ATOM 705 C CA . SER A 1 93 ? -2.399 2.230 -7.186 1.00 91.25 93 SER A CA 1
ATOM 706 C C . SER A 1 93 ? -3.353 1.319 -7.967 1.00 91.25 93 SER A C 1
ATOM 708 O O . SER A 1 93 ? -4.551 1.351 -7.716 1.00 91.25 93 SER A O 1
ATOM 710 N N . ILE A 1 94 ? -2.852 0.566 -8.952 1.00 91.75 94 ILE A N 1
ATOM 711 C CA . ILE A 1 94 ? -3.655 -0.356 -9.779 1.00 91.75 94 ILE A CA 1
ATOM 712 C C . ILE A 1 94 ? -3.666 -1.775 -9.191 1.00 91.75 94 ILE A C 1
A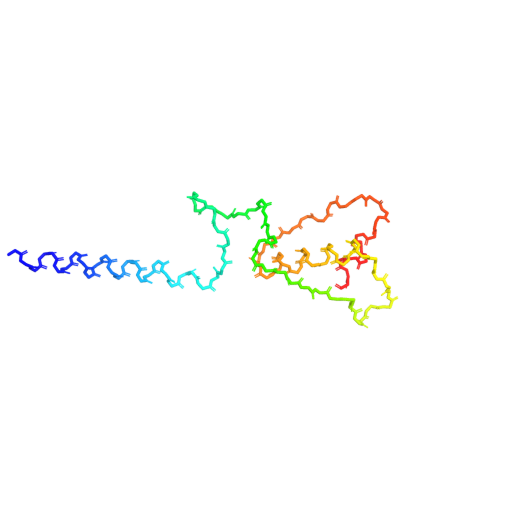TOM 714 O O . ILE A 1 94 ? -4.569 -2.553 -9.500 1.00 91.75 94 ILE A O 1
ATOM 718 N N . SER A 1 95 ? -2.625 -2.119 -8.430 1.00 86.19 95 SER A N 1
ATOM 719 C CA . SER A 1 95 ? -2.341 -3.471 -7.950 1.00 86.19 95 SER A CA 1
ATOM 720 C C . SER A 1 95 ? -3.321 -3.998 -6.918 1.00 86.19 95 SER A C 1
ATOM 722 O O . SER A 1 95 ? -3.733 -3.197 -6.056 1.00 86.19 95 SER A O 1
#

Foldseek 3Di:
DVVVVVVVVVVVVVVVVVVCVVCPQVFDADPVRHGPPVCLVPPDQPQDDDDPVDPDDQDPVLSVVLSVVVSCVSNVHDDDDDDDPPNCVVVSVVD

Sequence (95 aa):
MANAQNAIAEAQAKARAFNNQDKDGDMDMDEEGEMNFQNPTGLGDVEIGQPKLINAQLKEYQLKGLNWLANLYEQGINGILADEMGLGKTVQSIS